Protein AF-A0A135SL45-F1 (afdb_monomer_lite)

Structure (mmCIF, N/CA/C/O backbone):
data_AF-A0A135SL45-F1
#
_entry.id   AF-A0A135SL45-F1
#
loop_
_atom_site.group_PDB
_atom_site.id
_atom_site.type_symbol
_atom_site.label_atom_id
_atom_site.label_alt_id
_atom_site.label_comp_id
_atom_site.label_asym_id
_atom_site.label_entity_id
_atom_site.label_seq_id
_atom_site.pdbx_PDB_ins_code
_atom_site.Cartn_x
_atom_site.Cartn_y
_atom_site.Cartn_z
_atom_site.occupancy
_atom_site.B_iso_or_equiv
_atom_site.auth_seq_id
_atom_site.auth_comp_id
_atom_site.auth_asym_id
_atom_site.auth_atom_id
_atom_site.pdbx_PDB_model_num
ATOM 1 N N . MET A 1 1 ? 29.972 35.634 -25.902 1.00 45.56 1 MET A N 1
ATOM 2 C CA . MET A 1 1 ? 28.704 35.184 -25.287 1.00 45.56 1 MET A CA 1
ATOM 3 C C . MET A 1 1 ? 27.567 35.564 -26.221 1.00 45.56 1 MET A C 1
ATOM 5 O O . MET A 1 1 ? 27.332 36.749 -26.396 1.00 45.56 1 MET A O 1
ATOM 9 N N . LEU A 1 2 ? 26.923 34.591 -26.870 1.00 39.88 2 LEU A N 1
ATOM 10 C CA . LEU A 1 2 ? 25.719 34.826 -27.672 1.00 39.88 2 LEU A CA 1
ATOM 11 C C . LEU A 1 2 ? 24.623 33.860 -27.216 1.00 39.88 2 LEU A C 1
ATOM 13 O O . LEU A 1 2 ? 24.745 32.648 -27.374 1.00 39.88 2 LEU A O 1
ATOM 17 N N . PHE A 1 3 ? 23.568 34.430 -26.637 1.00 39.72 3 PHE A N 1
ATOM 18 C CA . PHE A 1 3 ? 22.302 33.767 -26.348 1.00 39.72 3 PHE A CA 1
ATOM 19 C C . PHE A 1 3 ? 21.585 33.435 -27.665 1.00 39.72 3 PHE A C 1
ATOM 21 O O . PHE A 1 3 ? 21.428 34.306 -28.519 1.00 39.72 3 PHE A O 1
ATOM 28 N N . ARG A 1 4 ? 21.114 32.192 -27.821 1.00 42.16 4 ARG A N 1
ATOM 29 C CA . ARG A 1 4 ? 20.126 31.829 -28.848 1.00 42.16 4 ARG A CA 1
ATOM 30 C C . ARG A 1 4 ? 18.728 31.780 -28.218 1.00 42.16 4 ARG A C 1
ATOM 32 O O . ARG A 1 4 ? 18.590 31.184 -27.150 1.00 42.16 4 ARG A O 1
ATOM 39 N N . PRO A 1 5 ? 17.695 32.366 -28.848 1.00 40.81 5 PRO A N 1
ATOM 40 C CA . PRO A 1 5 ? 16.333 32.316 -28.333 1.00 40.81 5 PRO A CA 1
ATOM 41 C C . PRO A 1 5 ? 15.674 30.950 -28.583 1.00 40.81 5 PRO A C 1
ATOM 43 O O . PRO A 1 5 ? 15.950 30.269 -29.573 1.00 40.81 5 PRO A O 1
ATOM 46 N N . ARG A 1 6 ? 14.782 30.565 -27.664 1.00 44.22 6 ARG A N 1
ATOM 47 C CA . ARG A 1 6 ? 13.912 29.381 -27.736 1.00 44.22 6 ARG A CA 1
ATOM 48 C C . ARG A 1 6 ? 12.848 29.602 -28.819 1.00 44.22 6 ARG A C 1
ATOM 50 O O . ARG A 1 6 ? 12.079 30.553 -28.728 1.00 44.22 6 ARG A O 1
ATOM 57 N N . VAL A 1 7 ? 12.783 28.717 -29.810 1.00 54.88 7 VAL A N 1
ATOM 58 C CA . VAL A 1 7 ? 11.653 28.630 -30.752 1.00 54.88 7 VAL A CA 1
ATOM 59 C C . VAL A 1 7 ? 10.550 27.735 -30.168 1.00 54.88 7 VAL A C 1
ATOM 61 O O . VAL A 1 7 ? 10.875 26.718 -29.549 1.00 54.88 7 VAL A O 1
ATOM 64 N N . PRO A 1 8 ? 9.259 28.076 -30.335 1.00 43.19 8 PRO A N 1
ATOM 65 C CA . PRO A 1 8 ? 8.161 27.218 -29.909 1.00 43.19 8 PRO A CA 1
ATOM 66 C C . PRO A 1 8 ? 8.029 26.002 -30.835 1.00 43.19 8 PRO A C 1
ATOM 68 O O . PRO A 1 8 ? 8.144 26.113 -32.055 1.00 43.19 8 PRO A O 1
ATOM 71 N N . PHE A 1 9 ? 7.783 24.834 -30.240 1.00 40.81 9 PHE A N 1
ATOM 72 C CA . PHE A 1 9 ? 7.510 23.591 -30.959 1.00 40.81 9 PHE A CA 1
ATOM 73 C C . PHE A 1 9 ? 6.174 23.703 -31.705 1.00 40.81 9 PHE A C 1
ATOM 75 O O . PHE A 1 9 ? 5.122 23.853 -31.086 1.00 40.81 9 PHE A O 1
ATOM 82 N N . THR A 1 10 ? 6.210 23.598 -33.031 1.00 46.03 10 THR A N 1
ATOM 83 C CA . THR A 1 10 ? 5.029 23.417 -33.880 1.00 46.03 10 THR A CA 1
ATOM 84 C C . THR A 1 10 ? 5.015 21.983 -34.415 1.00 46.03 10 THR A C 1
ATOM 86 O O . THR A 1 10 ? 6.043 21.426 -34.793 1.00 46.03 10 THR A O 1
ATOM 89 N N . SER A 1 11 ? 3.837 21.355 -34.421 1.00 48.84 11 SER A N 1
ATOM 90 C CA . SER A 1 11 ? 3.621 19.924 -34.711 1.00 48.84 11 SER A CA 1
ATOM 91 C C . SER A 1 11 ? 3.860 19.507 -36.181 1.00 48.84 11 SER A C 1
ATOM 93 O O . SER A 1 11 ? 3.437 18.427 -36.592 1.00 48.84 11 SER A O 1
ATOM 95 N N . SER A 1 12 ? 4.489 20.335 -37.015 1.00 49.22 12 SER A N 1
ATOM 96 C CA . SER A 1 12 ? 4.477 20.150 -38.473 1.00 49.22 12 SER A CA 1
ATOM 97 C C . SER A 1 12 ? 5.662 19.375 -39.067 1.00 49.22 12 SER A C 1
ATOM 99 O O . SER A 1 12 ? 5.667 19.170 -40.276 1.00 49.22 12 SER A O 1
ATOM 101 N N . ASN A 1 13 ? 6.613 18.875 -38.268 1.00 46.88 13 ASN A N 1
ATOM 102 C CA . ASN A 1 13 ? 7.798 18.152 -38.769 1.00 46.88 13 ASN A CA 1
ATOM 103 C C . ASN A 1 13 ? 7.922 16.706 -38.243 1.00 46.88 13 ASN A C 1
ATOM 105 O O . ASN A 1 13 ? 8.952 16.323 -37.693 1.00 46.88 13 ASN A O 1
ATOM 109 N N . LEU A 1 14 ? 6.890 15.878 -38.434 1.00 41.75 14 LEU A N 1
ATOM 110 C CA . LEU A 1 14 ? 6.973 14.423 -38.224 1.00 41.75 14 LEU A CA 1
ATOM 111 C C . LEU A 1 14 ? 6.952 13.670 -39.572 1.00 41.75 14 LEU A C 1
ATOM 113 O O . LEU A 1 14 ? 6.168 14.028 -40.455 1.00 41.75 14 LEU A O 1
ATOM 117 N N . PRO A 1 15 ? 7.793 12.631 -39.757 1.00 41.69 15 PRO A N 1
ATOM 118 C CA . PRO A 1 15 ? 7.878 11.867 -41.000 1.00 41.69 15 PRO A CA 1
ATOM 119 C C . PRO A 1 15 ? 6.594 11.077 -41.303 1.00 41.69 15 PRO A C 1
ATOM 121 O O . PRO A 1 15 ? 5.895 10.594 -40.414 1.00 41.69 15 PRO A O 1
ATOM 124 N N . SER A 1 16 ? 6.320 10.901 -42.598 1.00 48.34 16 SER A N 1
ATOM 125 C CA . SER A 1 16 ? 5.053 10.470 -43.220 1.00 48.34 16 SER A CA 1
ATOM 126 C C . SER A 1 16 ? 4.516 9.074 -42.858 1.00 48.34 16 SER A C 1
ATOM 128 O O . SER A 1 16 ? 3.548 8.631 -43.471 1.00 48.34 16 SER A O 1
ATOM 130 N N . ARG A 1 17 ? 5.108 8.362 -41.891 1.00 47.47 17 ARG A N 1
ATOM 131 C CA . ARG A 1 17 ? 4.682 7.014 -41.462 1.00 47.47 17 ARG A CA 1
ATOM 132 C C . ARG A 1 17 ? 3.910 6.973 -40.136 1.00 47.47 17 ARG A C 1
ATOM 134 O O . ARG A 1 17 ? 3.622 5.892 -39.643 1.00 47.47 17 ARG A O 1
ATOM 141 N N . LEU A 1 18 ? 3.506 8.127 -39.605 1.00 45.81 18 LEU A N 1
ATOM 142 C CA . LEU A 1 18 ? 2.648 8.246 -38.416 1.00 45.81 18 LEU A CA 1
ATOM 143 C C . LEU A 1 18 ? 1.357 9.026 -38.716 1.00 45.81 18 LEU A C 1
ATOM 145 O O . LEU A 1 18 ? 0.973 9.932 -37.983 1.00 45.81 18 LEU A O 1
ATOM 149 N N . ARG A 1 19 ? 0.673 8.698 -39.818 1.00 36.19 19 ARG A N 1
ATOM 150 C CA . ARG A 1 19 ? -0.708 9.147 -40.049 1.00 36.19 19 ARG A CA 1
ATOM 151 C C . ARG A 1 19 ? -1.654 7.992 -39.758 1.00 36.19 19 ARG A C 1
ATOM 153 O O . ARG A 1 19 ? -1.943 7.190 -40.639 1.00 36.19 19 ARG A O 1
ATOM 160 N N . PHE A 1 20 ? -2.132 7.917 -38.523 1.00 48.16 20 PHE A N 1
ATOM 161 C CA . PHE A 1 20 ? -3.340 7.157 -38.222 1.00 48.16 20 PHE A CA 1
ATOM 162 C C . PHE A 1 20 ? -4.549 8.022 -38.600 1.00 48.16 20 PHE A C 1
ATOM 164 O O . PHE A 1 20 ? -4.542 9.220 -38.296 1.00 48.16 20 PHE A O 1
ATOM 171 N N . PRO A 1 21 ? -5.574 7.481 -39.277 1.00 35.72 21 PRO A N 1
ATOM 172 C CA . PRO A 1 21 ? -6.804 8.227 -39.475 1.00 35.72 21 PRO A CA 1
ATOM 173 C C . PRO A 1 21 ? -7.419 8.514 -38.101 1.00 35.72 21 PRO A C 1
ATOM 175 O O . PRO A 1 21 ? -7.691 7.598 -37.326 1.00 35.72 21 PRO A O 1
ATOM 178 N N . LEU A 1 22 ? -7.632 9.798 -37.799 1.00 45.94 22 LEU A N 1
ATOM 179 C CA . LEU A 1 22 ? -8.553 10.232 -36.753 1.00 45.94 22 LEU A CA 1
ATOM 180 C C . LEU A 1 22 ? -9.959 9.834 -37.203 1.00 45.94 22 LEU A C 1
ATOM 182 O O . LEU A 1 22 ? -10.693 10.623 -37.795 1.00 45.94 22 LEU A O 1
ATOM 186 N N . THR A 1 23 ? -10.329 8.582 -36.959 1.00 41.22 23 THR A N 1
ATOM 187 C CA . THR A 1 23 ? -11.729 8.189 -36.997 1.00 41.22 23 THR A CA 1
ATOM 188 C C . THR A 1 23 ? -12.382 8.906 -35.828 1.00 41.22 23 THR A C 1
ATOM 190 O O . THR A 1 23 ? -12.148 8.560 -34.670 1.00 41.22 23 THR A O 1
ATOM 193 N N . SER A 1 24 ? -13.140 9.957 -36.138 1.00 46.28 24 SER A N 1
ATOM 194 C CA . SER A 1 24 ? -14.012 10.641 -35.192 1.00 46.28 24 SER A CA 1
ATOM 195 C C . SER A 1 24 ? -14.931 9.588 -34.576 1.00 46.28 24 SER A C 1
ATOM 197 O O . SER A 1 24 ? -15.872 9.117 -35.213 1.00 46.28 24 SER A O 1
ATOM 199 N N . ARG A 1 25 ? -14.597 9.126 -33.368 1.00 42.22 25 ARG A N 1
ATOM 200 C CA . ARG A 1 25 ? -15.487 8.282 -32.581 1.00 42.22 25 ARG A CA 1
ATOM 201 C C . ARG A 1 25 ? -16.591 9.197 -32.086 1.00 42.22 25 ARG A C 1
ATOM 203 O O . ARG A 1 25 ? -16.426 9.899 -31.093 1.00 42.22 25 ARG A O 1
ATOM 210 N N . THR A 1 26 ? -17.706 9.212 -32.805 1.00 43.03 26 THR A N 1
ATOM 211 C CA . THR A 1 26 ? -18.970 9.699 -32.268 1.00 43.03 26 THR A CA 1
ATOM 212 C C . THR A 1 26 ? -19.239 8.910 -30.990 1.00 43.03 26 THR A C 1
ATOM 214 O O . THR A 1 26 ? -19.409 7.692 -31.028 1.00 43.03 26 THR A O 1
ATOM 217 N N . MET A 1 27 ? -19.200 9.591 -29.847 1.00 45.34 27 MET A N 1
ATOM 218 C CA . MET A 1 27 ? -19.672 9.040 -28.584 1.00 45.34 27 MET A CA 1
ATOM 219 C C . MET A 1 27 ? -21.139 8.659 -28.781 1.00 45.34 27 MET A C 1
ATOM 221 O O . MET A 1 27 ? -21.951 9.514 -29.135 1.00 45.34 27 MET A O 1
ATOM 225 N N . ALA A 1 28 ? -21.484 7.387 -28.582 1.00 37.31 28 ALA A N 1
ATOM 226 C CA . ALA A 1 28 ? -22.878 6.998 -28.448 1.00 37.31 28 ALA A CA 1
ATOM 227 C C . ALA A 1 28 ? -23.408 7.683 -27.184 1.00 37.31 28 ALA A C 1
ATOM 229 O O . ALA A 1 28 ? -23.054 7.315 -26.065 1.00 37.31 28 ALA A O 1
ATOM 230 N N . SER A 1 29 ? -24.191 8.742 -27.374 1.00 47.44 29 SER A N 1
ATOM 231 C CA . SER A 1 29 ? -24.940 9.368 -26.298 1.00 47.44 29 SER A CA 1
ATOM 232 C C . SER A 1 29 ? -26.029 8.386 -25.879 1.00 47.44 29 SER A C 1
ATOM 234 O O . SER A 1 29 ? -27.012 8.190 -26.589 1.00 47.44 29 SER A O 1
ATOM 236 N N . LEU A 1 30 ? -25.820 7.717 -24.748 1.00 37.78 30 LEU A N 1
ATOM 237 C CA . LEU A 1 30 ? -26.889 7.041 -24.025 1.00 37.78 30 LEU A CA 1
ATOM 238 C C . LEU A 1 30 ? -27.659 8.125 -23.269 1.00 37.78 30 LEU A C 1
ATOM 240 O O . LEU A 1 30 ? -27.408 8.365 -22.093 1.00 37.78 30 LEU A O 1
ATOM 244 N N . THR A 1 31 ? -28.557 8.833 -23.951 1.00 43.19 31 THR A N 1
ATOM 245 C CA . THR A 1 31 ? -29.620 9.561 -23.253 1.00 43.19 31 THR A CA 1
ATOM 246 C C . THR A 1 31 ? -30.594 8.520 -22.705 1.00 43.19 31 THR A C 1
ATOM 248 O O . THR A 1 31 ? -31.186 7.792 -23.511 1.00 43.19 31 THR A O 1
ATOM 251 N N . PRO A 1 32 ? -30.803 8.410 -21.384 1.00 39.50 32 PRO A N 1
ATOM 252 C CA . PRO A 1 32 ? -31.947 7.675 -20.885 1.00 39.50 32 PRO A CA 1
ATOM 253 C C . PRO A 1 32 ? -33.185 8.496 -21.246 1.00 39.50 32 PRO A C 1
ATOM 255 O O . PRO A 1 32 ? -33.288 9.670 -20.892 1.00 39.50 32 PRO A O 1
ATOM 258 N N . ASN A 1 33 ? -34.106 7.890 -21.993 1.00 39.75 33 ASN A N 1
ATOM 259 C CA . 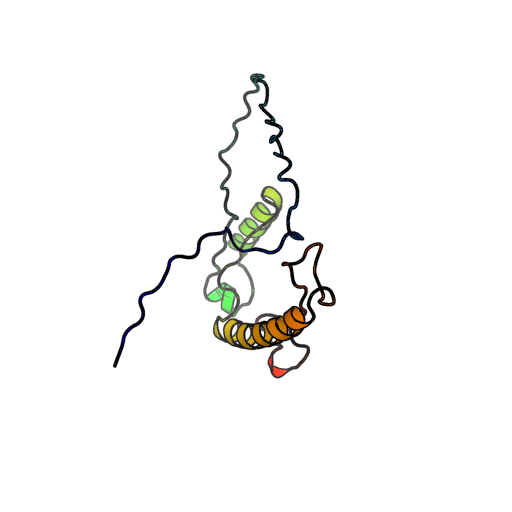ASN A 1 33 ? -35.459 8.409 -22.111 1.00 39.75 33 ASN A CA 1
ATOM 260 C C . ASN A 1 33 ? -36.044 8.523 -20.702 1.00 39.75 33 ASN A C 1
ATOM 262 O O . ASN A 1 33 ? -36.072 7.535 -19.970 1.00 39.75 33 ASN A O 1
ATOM 266 N N . ASN A 1 34 ? -36.523 9.718 -20.359 1.00 50.38 34 ASN A N 1
ATOM 267 C CA . ASN A 1 34 ? -37.306 9.968 -19.160 1.00 50.38 34 ASN A CA 1
ATOM 268 C C . ASN A 1 34 ? -38.501 9.002 -19.125 1.00 50.38 34 ASN A C 1
ATOM 270 O O . ASN A 1 34 ? -39.451 9.118 -19.906 1.00 50.38 34 ASN A O 1
ATOM 274 N N . HIS A 1 35 ? -38.433 8.033 -18.224 1.00 41.91 35 HIS A N 1
ATOM 275 C CA . HIS A 1 35 ? -39.597 7.380 -17.654 1.00 41.91 35 HIS A CA 1
ATOM 276 C C . HIS A 1 35 ? -39.538 7.639 -16.160 1.00 41.91 35 HIS A C 1
ATOM 278 O O . HIS A 1 35 ? -38.572 7.257 -15.502 1.00 41.91 35 HIS A O 1
ATOM 284 N N . ASP A 1 36 ? -40.562 8.335 -15.678 1.00 47.41 36 ASP A N 1
ATOM 285 C CA . ASP A 1 36 ? -40.806 8.616 -14.273 1.00 47.41 36 ASP A CA 1
ATOM 286 C C . ASP A 1 36 ? -40.847 7.294 -13.496 1.00 47.41 36 ASP A C 1
ATOM 288 O O . ASP A 1 36 ? -41.834 6.552 -13.505 1.00 47.41 36 ASP A O 1
ATOM 292 N N . HIS A 1 37 ? -39.739 6.972 -12.844 1.00 44.28 37 HIS A N 1
ATOM 293 C CA . HIS A 1 37 ? -39.719 6.124 -11.668 1.00 44.28 37 HIS A CA 1
ATOM 294 C C . HIS A 1 37 ? -39.110 6.962 -10.557 1.00 44.28 37 HIS A C 1
ATOM 296 O O . HIS A 1 37 ? -37.940 7.336 -10.633 1.00 44.28 37 HIS A O 1
ATOM 302 N N . ASP A 1 38 ? -39.941 7.260 -9.559 1.00 46.56 38 ASP A N 1
ATOM 303 C CA . ASP A 1 38 ? -39.554 7.702 -8.220 1.00 46.56 38 ASP A CA 1
ATOM 304 C C . ASP A 1 38 ? -38.594 6.664 -7.622 1.00 46.56 38 ASP A C 1
ATOM 306 O O . ASP A 1 38 ? -38.961 5.772 -6.856 1.00 46.56 38 ASP A O 1
ATOM 310 N N . HIS A 1 39 ? -37.337 6.744 -8.026 1.00 46.00 39 HIS A N 1
ATOM 311 C CA . HIS A 1 39 ? -36.237 6.202 -7.271 1.00 46.00 39 HIS A CA 1
ATOM 312 C C . HIS A 1 39 ? -35.479 7.404 -6.758 1.00 46.00 39 HIS A C 1
ATOM 314 O O . HIS A 1 39 ? -34.841 8.118 -7.532 1.00 46.00 39 HIS A O 1
ATOM 320 N N . ASP A 1 40 ? -35.574 7.611 -5.446 1.00 46.34 40 ASP A N 1
ATOM 321 C CA . ASP A 1 40 ? -34.594 8.344 -4.666 1.00 46.34 40 ASP A C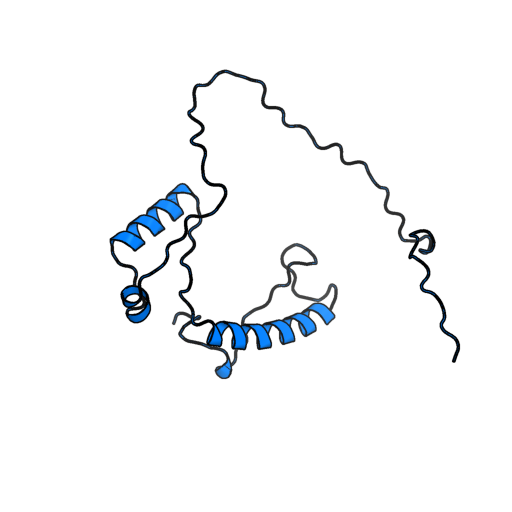A 1
ATOM 322 C C . ASP A 1 40 ? -33.209 7.825 -5.072 1.00 46.34 40 ASP A C 1
ATOM 324 O O . ASP A 1 40 ? -32.694 6.842 -4.535 1.00 46.34 40 ASP A O 1
ATOM 328 N N . HIS A 1 41 ? -32.612 8.453 -6.085 1.00 56.38 41 HIS A N 1
ATOM 329 C CA . HIS A 1 41 ? -31.195 8.358 -6.361 1.00 56.38 41 HIS A CA 1
ATOM 330 C C . HIS A 1 41 ? -30.529 9.078 -5.194 1.00 56.38 41 HIS A C 1
ATOM 332 O O . HIS A 1 41 ? -30.150 10.245 -5.287 1.00 56.38 41 HIS A O 1
ATOM 338 N N . GLU A 1 42 ? -30.459 8.372 -4.061 1.00 63.44 42 GLU A N 1
ATOM 339 C CA . GLU A 1 42 ? -29.536 8.631 -2.970 1.00 63.44 42 GLU A CA 1
ATOM 340 C C . GLU A 1 42 ? -28.234 9.080 -3.621 1.00 63.44 42 GLU A C 1
ATOM 342 O O . GLU A 1 42 ? -27.638 8.345 -4.413 1.00 63.44 42 GLU A O 1
ATOM 347 N N . ASN A 1 43 ? -27.867 10.336 -3.384 1.00 74.19 43 ASN A N 1
ATOM 348 C CA . ASN A 1 43 ? -26.714 10.968 -3.998 1.00 74.19 43 ASN A CA 1
ATOM 349 C C . ASN A 1 43 ? -25.466 10.318 -3.386 1.00 74.19 43 ASN A C 1
ATOM 351 O O . ASN A 1 43 ? -24.925 10.792 -2.386 1.00 74.19 43 ASN A O 1
ATOM 355 N N . LEU A 1 44 ? -25.101 9.144 -3.909 1.00 72.12 44 LEU A N 1
ATOM 356 C CA . LEU A 1 44 ? -24.031 8.324 -3.367 1.00 72.12 44 LEU A CA 1
ATOM 357 C C . LEU A 1 44 ? -22.708 9.085 -3.499 1.00 72.12 44 LEU A C 1
ATOM 359 O O . LEU A 1 44 ? -22.441 9.665 -4.556 1.00 72.12 44 LEU A O 1
ATOM 363 N N . PRO A 1 45 ? -21.855 9.073 -2.461 1.00 80.44 45 PRO A N 1
ATOM 364 C CA . PRO A 1 45 ? -20.520 9.635 -2.569 1.00 80.44 45 PRO A CA 1
ATOM 365 C C . PRO A 1 45 ? -19.764 8.982 -3.730 1.00 80.44 45 PRO A C 1
ATOM 367 O O . PRO A 1 45 ? -19.758 7.762 -3.873 1.00 80.44 45 PRO A O 1
ATOM 370 N N . THR A 1 46 ? -19.085 9.789 -4.541 1.00 87.00 46 THR A N 1
ATOM 371 C CA . THR A 1 46 ? -18.214 9.293 -5.621 1.00 87.00 46 THR A CA 1
ATOM 372 C C . THR A 1 46 ? -16.852 8.822 -5.113 1.00 87.00 46 THR A C 1
ATOM 374 O O . THR A 1 46 ? -16.063 8.263 -5.873 1.00 87.00 46 THR A O 1
ATOM 377 N N . THR A 1 47 ? -16.559 9.054 -3.834 1.00 92.12 47 THR A N 1
ATOM 378 C CA . THR A 1 47 ? -15.329 8.631 -3.170 1.00 92.12 47 THR A CA 1
ATOM 379 C C . THR A 1 47 ? -15.601 7.448 -2.246 1.00 92.12 47 THR A C 1
ATOM 381 O O . THR A 1 47 ? -16.631 7.454 -1.566 1.00 92.12 47 THR A O 1
ATOM 384 N N . PRO A 1 48 ? -14.676 6.477 -2.144 1.00 94.44 48 PRO A N 1
ATOM 385 C CA . PRO A 1 48 ? -14.825 5.365 -1.214 1.00 94.44 48 PRO A CA 1
ATOM 386 C C . PRO A 1 48 ? -14.944 5.856 0.227 1.00 94.44 48 PRO A C 1
ATOM 388 O O . PRO A 1 48 ? -14.384 6.893 0.592 1.00 94.44 48 PRO A O 1
ATOM 391 N N . ALA A 1 49 ? -15.628 5.084 1.067 1.00 96.19 49 ALA A N 1
ATOM 392 C CA . ALA A 1 49 ? -15.585 5.331 2.497 1.00 96.19 49 ALA A CA 1
ATOM 393 C C . ALA A 1 49 ? -14.172 5.085 3.039 1.00 96.19 49 ALA A C 1
ATOM 395 O O . ALA A 1 49 ? -13.525 4.094 2.689 1.00 96.19 49 ALA A O 1
ATOM 396 N N . THR A 1 50 ? -13.731 5.968 3.932 1.00 98.06 50 THR A N 1
ATOM 397 C CA . THR A 1 50 ? -12.412 5.896 4.561 1.00 98.06 50 THR A CA 1
ATOM 398 C C . THR A 1 50 ? -12.556 5.700 6.063 1.00 98.06 50 THR A C 1
ATOM 400 O O . THR A 1 50 ? -13.240 6.465 6.744 1.00 98.06 50 THR A O 1
ATOM 403 N N . ILE A 1 51 ? -11.890 4.675 6.585 1.00 98.31 51 ILE A N 1
ATOM 404 C CA . ILE A 1 51 ? -11.713 4.421 8.010 1.00 98.31 51 ILE A CA 1
ATOM 405 C C . ILE A 1 51 ? -10.331 4.930 8.406 1.00 98.31 51 ILE A C 1
ATOM 407 O O . ILE A 1 51 ? -9.335 4.554 7.791 1.00 98.31 51 ILE A O 1
ATOM 411 N N . HIS A 1 52 ? -10.279 5.752 9.452 1.00 98.12 52 HIS A N 1
ATOM 412 C CA . HIS A 1 52 ? -9.040 6.195 10.087 1.00 98.12 52 HIS A CA 1
ATOM 413 C C . HIS A 1 52 ? -8.904 5.471 11.429 1.00 98.12 52 HIS A C 1
ATOM 415 O O . HIS A 1 52 ? -9.615 5.828 12.377 1.00 98.12 52 HIS A O 1
ATOM 421 N N . PRO A 1 53 ? -8.064 4.424 11.520 1.00 98.19 53 PRO A N 1
ATOM 422 C CA . PRO A 1 53 ? -7.869 3.705 12.767 1.00 98.19 53 PRO A CA 1
ATOM 423 C C . PRO A 1 53 ? -7.293 4.617 13.850 1.00 98.19 53 PRO A C 1
ATOM 425 O O . PRO A 1 53 ? -6.492 5.515 13.589 1.00 98.19 53 PRO A O 1
ATOM 428 N N . SER A 1 54 ? -7.683 4.374 15.094 1.00 98.06 54 SER A N 1
ATOM 429 C CA . SER A 1 54 ? -7.070 5.026 16.243 1.00 98.06 54 SER A CA 1
ATOM 430 C C . SER A 1 54 ? -5.651 4.500 16.479 1.00 98.06 54 SER A C 1
ATOM 432 O O . SER A 1 54 ? -5.286 3.403 16.052 1.00 98.06 54 SER A O 1
ATOM 434 N N . GLN A 1 55 ? -4.870 5.228 17.278 1.00 97.06 55 GLN A N 1
ATOM 435 C CA . GLN A 1 55 ? -3.545 4.765 17.695 1.00 97.06 55 GLN A CA 1
ATOM 436 C C . GLN A 1 55 ? -3.588 3.383 18.370 1.00 97.06 55 GLN A C 1
ATOM 438 O O . GLN A 1 55 ? -2.672 2.583 18.188 1.00 97.06 55 GLN A O 1
ATOM 443 N N . SER A 1 56 ? -4.637 3.079 19.143 1.00 97.81 56 SER A N 1
ATOM 444 C CA . SER A 1 56 ? -4.766 1.766 19.778 1.00 97.81 56 SER A CA 1
ATOM 445 C C . SER A 1 56 ? -5.102 0.669 18.770 1.00 97.81 56 SER A C 1
ATOM 447 O O . SER A 1 56 ? -4.587 -0.435 18.905 1.00 97.81 56 SER A O 1
ATOM 449 N N . GLU A 1 57 ? -5.911 0.945 17.747 1.00 98.00 57 GLU A N 1
ATOM 450 C CA . GLU A 1 57 ? -6.186 -0.019 16.672 1.00 98.00 57 GLU A CA 1
ATOM 451 C C . GLU A 1 57 ? -4.926 -0.315 15.847 1.00 98.00 57 GLU A C 1
ATOM 453 O O . GLU A 1 57 ? -4.662 -1.481 15.551 1.00 98.00 57 GLU A O 1
ATOM 458 N N . LEU A 1 58 ? -4.112 0.711 15.558 1.00 95.62 58 LEU A N 1
ATOM 459 C CA . LEU A 1 58 ? -2.822 0.563 14.873 1.00 95.62 58 LEU A CA 1
ATOM 460 C C . LEU A 1 58 ? -1.834 -0.277 15.694 1.00 95.62 58 LEU A C 1
ATOM 462 O O . LEU A 1 58 ? -1.284 -1.250 15.186 1.00 95.62 58 LEU A O 1
ATOM 466 N N . LEU A 1 59 ? -1.651 0.047 16.980 1.00 94.25 59 LEU A N 1
ATOM 467 C CA . LEU A 1 59 ? -0.737 -0.689 17.868 1.00 94.25 59 LEU A CA 1
ATOM 468 C C . LEU A 1 59 ? -1.133 -2.160 18.044 1.00 94.25 59 LEU A C 1
ATOM 470 O O . LEU A 1 59 ? -0.266 -3.012 18.213 1.00 94.25 59 LEU A O 1
ATOM 474 N N . ASN A 1 60 ? -2.434 -2.455 18.008 1.00 94.94 60 ASN A N 1
ATOM 475 C CA . ASN A 1 60 ? -2.952 -3.815 18.138 1.00 94.94 60 ASN A CA 1
ATOM 476 C C . ASN A 1 60 ? -3.142 -4.527 16.787 1.00 94.94 60 ASN A C 1
ATOM 478 O O . ASN A 1 60 ? -3.624 -5.660 16.783 1.00 94.94 60 ASN A O 1
ATOM 482 N N . ALA A 1 61 ? -2.817 -3.872 15.663 1.00 92.69 61 ALA A N 1
ATOM 483 C CA . ALA A 1 61 ? -3.065 -4.357 14.302 1.00 92.69 61 ALA A CA 1
ATOM 484 C C . ALA A 1 61 ? -4.499 -4.894 14.104 1.00 92.69 61 ALA A C 1
ATOM 486 O O . ALA A 1 61 ? -4.722 -5.923 13.461 1.00 92.69 61 ALA A O 1
ATOM 487 N N . ARG A 1 62 ? -5.489 -4.230 14.718 1.00 95.88 62 ARG A N 1
ATOM 488 C CA . ARG A 1 62 ? -6.870 -4.718 14.772 1.00 95.88 62 ARG A CA 1
ATOM 489 C C . ARG A 1 62 ? -7.866 -3.574 14.892 1.00 95.88 62 ARG A C 1
ATOM 491 O O . ARG A 1 62 ? -7.834 -2.815 15.858 1.00 95.88 62 ARG A O 1
ATOM 498 N N . LEU A 1 63 ? -8.813 -3.521 13.957 1.00 98.06 63 LEU A N 1
ATOM 499 C CA . LEU A 1 63 ? -9.958 -2.619 14.049 1.00 98.06 63 LEU A CA 1
ATOM 500 C C . LEU A 1 63 ? -10.865 -3.004 15.228 1.00 98.06 63 LEU A C 1
ATOM 502 O O . LEU A 1 63 ? -11.133 -4.179 15.495 1.00 98.06 63 LEU A O 1
ATOM 506 N N . SER A 1 64 ? -11.375 -1.988 15.910 1.00 98.38 64 SER A N 1
ATOM 507 C CA . SER A 1 64 ? -12.470 -2.078 16.866 1.00 98.38 64 SER A CA 1
ATOM 508 C C . SER A 1 64 ? -13.737 -2.586 16.183 1.00 98.38 64 SER A C 1
ATOM 510 O O . SER A 1 64 ? -13.919 -2.425 14.976 1.00 98.38 64 SER A O 1
ATOM 512 N N . SER A 1 65 ? -14.666 -3.144 16.962 1.00 98.50 65 SER A N 1
ATOM 513 C CA . SER A 1 65 ? -15.936 -3.655 16.427 1.00 98.50 65 SER A CA 1
ATOM 514 C C . SER A 1 65 ? -16.713 -2.601 15.635 1.00 98.50 65 SER A C 1
ATOM 516 O O . SER A 1 65 ? -17.349 -2.931 14.641 1.00 98.50 65 SER A O 1
ATOM 518 N N . ARG A 1 66 ? -16.625 -1.328 16.047 1.00 98.12 66 ARG A N 1
ATOM 519 C CA . ARG A 1 66 ? -17.258 -0.210 15.343 1.00 98.12 66 ARG A CA 1
ATOM 520 C C . ARG A 1 66 ? -16.620 0.024 13.975 1.00 98.12 66 ARG A C 1
ATOM 522 O O . ARG A 1 66 ? -17.327 0.042 12.979 1.00 98.12 66 ARG A O 1
ATOM 529 N N . ASN A 1 67 ? -15.299 0.180 13.912 1.00 98.50 67 ASN A N 1
ATOM 530 C CA . ASN A 1 67 ? -14.616 0.423 12.639 1.00 98.50 67 ASN A CA 1
ATOM 531 C C . ASN A 1 67 ? -14.684 -0.790 11.702 1.00 98.50 67 ASN A C 1
ATOM 533 O O . ASN A 1 67 ? -14.782 -0.617 10.490 1.00 98.50 67 ASN A O 1
ATOM 537 N N . LEU A 1 68 ? -14.705 -2.004 12.255 1.00 98.50 68 LEU A N 1
ATOM 538 C CA . LEU A 1 68 ? -14.914 -3.226 11.486 1.00 98.50 68 LEU A CA 1
ATOM 539 C C . LEU A 1 68 ? -16.315 -3.281 10.858 1.00 98.50 68 LEU A C 1
ATOM 541 O O . LEU A 1 68 ? -16.425 -3.597 9.677 1.00 98.50 68 LEU A O 1
ATOM 545 N N . GLU A 1 69 ? -17.373 -2.955 11.609 1.00 98.44 69 GLU A N 1
ATOM 546 C CA . GLU A 1 69 ? -18.739 -2.888 11.065 1.00 98.44 69 GLU A CA 1
ATOM 547 C C . GLU A 1 69 ? -18.826 -1.879 9.920 1.00 98.44 69 GLU A C 1
ATOM 549 O O . GLU A 1 69 ? -19.295 -2.230 8.837 1.00 98.44 69 GLU A O 1
ATOM 554 N N . LEU A 1 70 ? -18.300 -0.666 10.123 1.00 98.00 70 LEU A N 1
ATOM 555 C CA . LEU A 1 70 ? -18.282 0.365 9.088 1.00 98.00 70 LEU A CA 1
ATOM 556 C C . LEU A 1 70 ? -17.544 -0.119 7.833 1.00 98.00 70 LEU A C 1
ATOM 558 O O . LEU A 1 70 ? -18.047 0.064 6.724 1.00 98.00 70 LEU A O 1
ATOM 562 N N . ALA A 1 71 ? -16.386 -0.765 8.004 1.00 98.12 71 ALA A N 1
ATOM 563 C CA . ALA A 1 71 ? -15.602 -1.286 6.892 1.00 98.12 71 ALA A CA 1
ATOM 564 C C . ALA A 1 71 ? -16.365 -2.355 6.098 1.00 98.12 71 ALA A C 1
ATOM 566 O O . ALA A 1 71 ? -16.448 -2.267 4.875 1.00 98.12 71 ALA A O 1
ATOM 567 N N . VAL A 1 72 ? -16.977 -3.327 6.784 1.00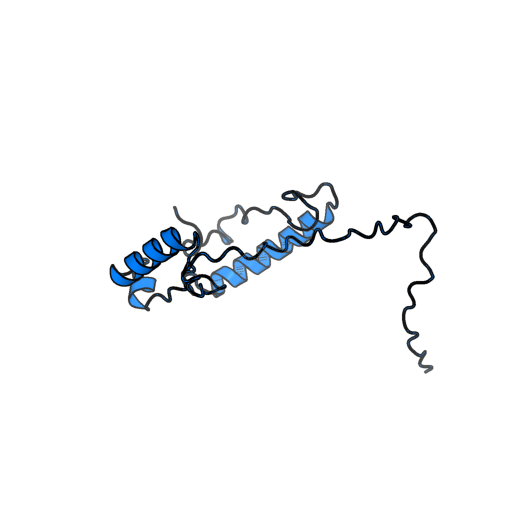 98.38 72 VAL A N 1
ATOM 568 C CA . VAL A 1 72 ? -17.755 -4.400 6.143 1.00 98.38 72 VAL A CA 1
ATOM 569 C C . VAL A 1 72 ? -18.998 -3.846 5.449 1.00 98.38 72 VAL A C 1
ATOM 571 O O . VAL A 1 72 ? -19.294 -4.238 4.320 1.00 98.38 72 VAL A O 1
ATOM 574 N N . ARG A 1 73 ? -19.709 -2.903 6.078 1.00 97.38 73 ARG A N 1
ATOM 575 C CA . ARG A 1 73 ? -20.906 -2.278 5.500 1.00 97.38 73 ARG A CA 1
ATOM 576 C C . ARG A 1 73 ? -20.587 -1.532 4.206 1.00 97.38 73 ARG A C 1
ATOM 578 O O . ARG A 1 73 ? -21.324 -1.680 3.233 1.00 97.38 73 ARG A O 1
ATOM 585 N N . HIS A 1 74 ? -19.502 -0.758 4.178 1.00 96.50 74 HIS A N 1
ATOM 586 C CA . HIS A 1 74 ? -19.083 -0.040 2.971 1.00 96.50 74 HIS A CA 1
ATOM 587 C C . HIS A 1 74 ? -18.502 -0.964 1.906 1.00 96.50 74 HIS A C 1
ATOM 589 O O . HIS A 1 74 ? -18.830 -0.807 0.736 1.00 96.50 74 HIS A O 1
ATOM 595 N N . LEU A 1 75 ? -17.749 -1.994 2.295 1.00 96.75 75 LEU A N 1
ATOM 596 C CA . LEU A 1 75 ? -17.308 -3.013 1.347 1.00 96.75 75 LEU A CA 1
ATOM 597 C C . LEU A 1 75 ? -18.502 -3.721 0.684 1.00 96.75 75 LEU A C 1
ATOM 599 O O . LEU A 1 75 ? -18.483 -3.940 -0.521 1.00 96.75 75 LEU A O 1
ATOM 603 N N . HIS A 1 76 ? -19.556 -4.036 1.442 1.00 96.62 76 HIS A N 1
ATOM 604 C CA . HIS A 1 76 ? -20.765 -4.665 0.905 1.00 96.62 76 HIS A CA 1
ATOM 605 C C . HIS A 1 76 ? -21.589 -3.722 0.013 1.00 96.62 76 HIS A C 1
ATOM 607 O O . HIS A 1 76 ? -22.108 -4.154 -1.013 1.00 96.62 76 HIS A O 1
ATOM 613 N N . ARG A 1 77 ? -21.744 -2.449 0.404 1.00 93.81 77 ARG A N 1
ATOM 614 C CA . ARG A 1 77 ? -22.539 -1.459 -0.347 1.00 93.81 77 ARG A CA 1
ATOM 615 C C . ARG A 1 77 ? -21.825 -0.982 -1.613 1.00 93.81 77 ARG A C 1
ATOM 617 O O . ARG A 1 77 ? -22.443 -0.924 -2.669 1.00 93.81 77 ARG A O 1
ATOM 624 N N . ASP A 1 78 ? -20.547 -0.639 -1.478 1.00 92.62 78 ASP A N 1
ATOM 625 C CA . ASP A 1 78 ? -19.794 0.144 -2.461 1.00 92.62 78 ASP A CA 1
ATOM 626 C C . ASP A 1 78 ? -18.720 -0.703 -3.177 1.00 92.62 78 ASP A C 1
ATOM 628 O O . ASP A 1 78 ? -18.140 -0.268 -4.169 1.00 92.62 78 ASP A O 1
ATOM 632 N N . GLY A 1 79 ? -18.432 -1.918 -2.690 1.00 94.94 79 GLY A N 1
ATOM 633 C CA . GLY A 1 79 ? -17.405 -2.813 -3.243 1.00 94.94 79 GLY A CA 1
ATOM 634 C C . GLY A 1 79 ? -15.965 -2.424 -2.893 1.00 94.94 79 GLY A C 1
ATOM 635 O O . GLY A 1 79 ? -15.031 -3.127 -3.278 1.00 94.94 79 GLY A O 1
ATOM 636 N N . LEU A 1 80 ? -15.767 -1.321 -2.162 1.00 95.94 80 LEU A N 1
ATOM 637 C CA . LEU A 1 80 ? -14.458 -0.778 -1.810 1.00 95.94 80 LEU A CA 1
ATOM 638 C C . LEU A 1 80 ? -14.525 0.003 -0.491 1.00 95.94 80 LEU A C 1
ATOM 640 O O . LEU A 1 80 ? -15.471 0.743 -0.233 1.00 95.94 80 LEU A O 1
ATOM 644 N N . VAL A 1 81 ? -13.476 -0.117 0.320 1.00 97.31 81 VAL A N 1
ATOM 645 C CA . VAL A 1 81 ? -13.248 0.703 1.515 1.00 97.31 81 VAL A CA 1
ATOM 646 C C . VAL A 1 81 ? -11.758 1.010 1.638 1.00 97.31 81 VAL A C 1
ATOM 648 O O . VAL A 1 81 ? -10.922 0.163 1.323 1.00 97.31 81 VAL A O 1
ATOM 651 N N . VAL A 1 82 ? -11.419 2.213 2.097 1.00 98.00 82 VAL A N 1
ATOM 652 C CA . VAL A 1 82 ? -10.043 2.609 2.415 1.00 98.00 82 VAL A CA 1
ATOM 653 C C . VAL A 1 82 ? -9.834 2.499 3.922 1.00 98.00 82 VAL A C 1
ATOM 655 O O . VAL A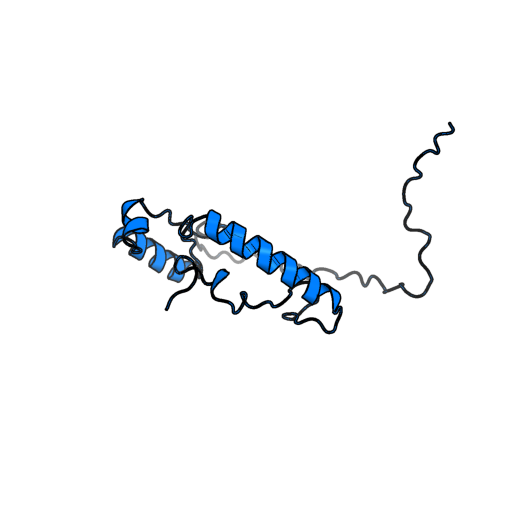 1 82 ? -10.601 3.065 4.697 1.00 98.00 82 VAL A O 1
ATOM 658 N N . VAL A 1 83 ? -8.780 1.806 4.347 1.00 97.69 83 VAL A N 1
ATOM 659 C CA . VAL A 1 83 ? -8.276 1.884 5.725 1.00 97.69 83 VAL A CA 1
ATOM 660 C C . VAL A 1 83 ? -6.982 2.681 5.672 1.00 97.69 83 VAL A C 1
ATOM 662 O O . VAL A 1 83 ? -5.962 2.192 5.189 1.00 97.69 83 VAL A O 1
ATOM 665 N N . ALA A 1 84 ? -7.064 3.947 6.064 1.00 97.50 84 ALA A N 1
ATOM 666 C CA . ALA A 1 84 ? -5.987 4.906 5.868 1.00 97.50 84 ALA A CA 1
ATOM 667 C C . ALA A 1 84 ? -4.870 4.729 6.904 1.00 97.50 84 ALA A C 1
ATOM 669 O O . ALA A 1 84 ? -5.119 4.296 8.029 1.00 97.50 84 ALA A O 1
ATOM 670 N N . ASP A 1 85 ? -3.652 5.102 6.505 1.00 96.31 85 ASP A N 1
ATOM 671 C CA . ASP A 1 85 ? -2.496 5.285 7.392 1.00 96.31 85 ASP A CA 1
ATOM 672 C C . ASP A 1 85 ? -2.123 4.048 8.237 1.00 96.31 85 ASP A C 1
ATOM 674 O O . ASP A 1 85 ? -1.633 4.162 9.360 1.00 96.31 85 ASP A O 1
ATOM 678 N N . VAL A 1 86 ? -2.352 2.841 7.701 1.00 95.50 86 VAL A N 1
ATOM 679 C CA . VAL A 1 86 ? -2.063 1.574 8.404 1.00 95.50 86 VAL A CA 1
ATOM 680 C C . VAL A 1 86 ? -0.598 1.145 8.334 1.00 95.50 86 VAL A C 1
ATOM 682 O O . VAL A 1 86 ? -0.142 0.400 9.199 1.00 95.50 86 VAL A O 1
ATOM 685 N N . VAL A 1 87 ? 0.142 1.604 7.322 1.00 95.31 87 VAL A N 1
ATOM 686 C CA . VAL A 1 87 ? 1.561 1.276 7.130 1.00 95.31 87 VAL A CA 1
ATOM 687 C C . VAL A 1 87 ? 2.422 2.491 7.489 1.00 95.31 87 VAL A C 1
ATOM 689 O O . VAL A 1 87 ? 2.138 3.588 7.005 1.00 95.31 87 VAL A O 1
ATOM 692 N N . PRO A 1 88 ? 3.506 2.329 8.271 1.00 94.81 88 PRO A N 1
ATOM 693 C CA . PRO A 1 88 ? 4.484 3.389 8.484 1.00 94.81 88 PRO A CA 1
ATOM 694 C C . PRO A 1 88 ? 5.071 3.892 7.160 1.00 94.81 88 PRO A C 1
ATOM 696 O O . PRO A 1 88 ? 5.575 3.112 6.352 1.00 94.81 88 PRO A O 1
ATOM 699 N N . HIS A 1 89 ? 5.066 5.209 6.951 1.00 96.25 89 HIS A N 1
ATOM 700 C CA . HIS A 1 89 ? 5.544 5.798 5.695 1.00 96.25 89 HIS A CA 1
ATOM 701 C C . HIS A 1 89 ? 7.022 5.504 5.416 1.00 96.25 89 HIS A C 1
ATOM 703 O O . HIS A 1 89 ? 7.404 5.390 4.262 1.00 96.25 89 HIS A O 1
ATOM 709 N N . THR A 1 90 ? 7.843 5.300 6.449 1.00 96.88 90 THR A N 1
ATOM 710 C CA . THR A 1 90 ? 9.260 4.942 6.285 1.00 96.88 90 THR A CA 1
ATOM 711 C C . THR A 1 90 ? 9.456 3.628 5.532 1.00 96.88 90 THR A C 1
ATOM 713 O O . THR A 1 90 ? 10.367 3.518 4.713 1.00 96.88 90 THR A O 1
ATOM 716 N N . ASP A 1 91 ? 8.590 2.645 5.782 1.00 96.50 91 ASP A N 1
ATOM 717 C CA . ASP A 1 91 ? 8.655 1.338 5.126 1.00 96.50 91 ASP A CA 1
ATOM 718 C C . ASP A 1 91 ? 8.145 1.453 3.682 1.00 96.50 91 ASP A C 1
ATOM 720 O O . ASP A 1 91 ? 8.719 0.865 2.763 1.00 96.50 91 ASP A O 1
ATOM 724 N N . LEU A 1 92 ? 7.113 2.283 3.465 1.00 97.25 92 LEU A N 1
ATOM 725 C CA . LEU A 1 92 ? 6.614 2.620 2.130 1.00 97.25 92 LEU A CA 1
ATOM 726 C C . LEU A 1 92 ? 7.666 3.354 1.292 1.00 97.25 92 LEU A C 1
ATOM 728 O O . LEU A 1 92 ? 7.842 3.013 0.128 1.00 97.25 92 LEU A O 1
ATOM 732 N N . ASP A 1 93 ? 8.384 4.320 1.865 1.00 98.12 93 ASP A N 1
ATOM 733 C CA . ASP A 1 93 ? 9.409 5.102 1.167 1.00 98.12 93 ASP A CA 1
ATOM 734 C C . ASP A 1 93 ? 10.573 4.216 0.713 1.00 98.12 93 ASP A C 1
ATOM 736 O O . ASP A 1 93 ? 11.021 4.307 -0.435 1.00 98.12 93 ASP A O 1
ATOM 740 N N . ALA A 1 94 ? 11.034 3.322 1.591 1.00 97.19 94 ALA A N 1
ATOM 741 C CA . ALA A 1 94 ? 12.101 2.379 1.276 1.00 97.19 94 ALA A CA 1
ATOM 742 C C . ALA A 1 94 ? 11.677 1.381 0.184 1.00 97.19 94 ALA A C 1
ATOM 744 O O . ALA A 1 94 ? 12.420 1.163 -0.780 1.00 97.19 94 ALA A O 1
ATOM 745 N N . LEU A 1 95 ? 10.464 0.824 0.291 1.00 97.81 95 LEU A N 1
ATOM 746 C CA . LEU A 1 95 ? 9.919 -0.079 -0.722 1.00 97.81 95 LEU A CA 1
ATOM 747 C C . LEU A 1 95 ? 9.706 0.641 -2.062 1.00 97.81 95 LEU A C 1
ATOM 749 O O . LEU A 1 95 ? 10.087 0.117 -3.108 1.00 97.81 95 LEU A O 1
ATOM 753 N N . ASN A 1 96 ? 9.161 1.858 -2.034 1.00 98.06 96 ASN A N 1
ATOM 754 C CA . ASN A 1 96 ? 8.938 2.686 -3.215 1.00 98.06 96 ASN A CA 1
ATOM 755 C C . ASN A 1 96 ? 10.253 2.998 -3.937 1.00 98.06 96 ASN A C 1
ATOM 757 O O . ASN A 1 96 ? 10.338 2.816 -5.149 1.00 98.06 96 ASN A O 1
ATOM 761 N N . ALA A 1 97 ? 11.303 3.398 -3.211 1.00 98.25 97 ALA A N 1
ATOM 762 C CA . ALA A 1 97 ? 12.610 3.676 -3.807 1.00 98.25 97 ALA A CA 1
ATOM 763 C C . ALA A 1 97 ? 13.145 2.473 -4.602 1.00 98.25 97 ALA A C 1
ATOM 765 O O . ALA A 1 97 ? 13.578 2.621 -5.749 1.00 98.25 97 ALA A O 1
ATOM 766 N N . LYS A 1 98 ? 13.054 1.269 -4.025 1.00 98.06 98 LYS A N 1
ATOM 767 C CA . LYS A 1 98 ? 13.482 0.040 -4.697 1.00 98.06 98 LYS A CA 1
ATOM 768 C C . LYS A 1 98 ? 12.571 -0.337 -5.866 1.00 98.06 98 LYS A C 1
ATOM 770 O O . LYS A 1 98 ? 13.066 -0.631 -6.954 1.00 98.06 98 LYS A O 1
ATOM 775 N N . MET A 1 99 ? 11.253 -0.320 -5.665 1.00 98.00 99 MET A N 1
ATOM 776 C CA . MET A 1 99 ? 10.300 -0.718 -6.702 1.00 98.00 99 MET A CA 1
ATOM 777 C C . MET A 1 99 ? 10.334 0.231 -7.902 1.00 98.00 99 MET A C 1
ATOM 779 O O . MET A 1 99 ? 10.248 -0.243 -9.029 1.00 98.00 99 MET A O 1
ATOM 783 N N . VAL A 1 100 ? 10.566 1.532 -7.704 1.00 98.12 100 VAL A N 1
ATOM 784 C CA . VAL A 1 100 ? 10.765 2.490 -8.804 1.00 98.12 100 VAL A CA 1
ATOM 785 C C . VAL A 1 100 ? 12.017 2.157 -9.616 1.00 98.12 100 VAL A C 1
ATOM 787 O O . VAL A 1 100 ? 11.969 2.177 -10.847 1.00 98.12 100 VAL A O 1
ATOM 790 N N . GLN A 1 101 ? 13.131 1.815 -8.962 1.00 98.06 101 GLN A N 1
ATOM 791 C CA . GLN A 1 101 ? 14.349 1.403 -9.666 1.00 98.06 101 GLN A CA 1
ATOM 792 C C . GLN A 1 101 ? 14.095 0.174 -10.554 1.00 98.06 101 GLN A C 1
ATOM 794 O O . GLN A 1 101 ? 14.513 0.148 -11.714 1.00 98.06 101 GLN A O 1
ATOM 799 N N . ASP A 1 102 ? 13.379 -0.820 -10.029 1.00 97.44 102 ASP A N 1
ATOM 800 C CA . ASP A 1 102 ? 13.037 -2.037 -10.770 1.00 97.44 102 ASP A CA 1
ATOM 801 C C . ASP A 1 102 ? 12.023 -1.764 -11.892 1.00 97.44 102 ASP A C 1
ATOM 803 O O . ASP A 1 102 ? 12.173 -2.289 -12.997 1.00 97.44 102 ASP A O 1
ATOM 807 N N . ALA A 1 103 ? 11.051 -0.875 -11.664 1.00 96.75 103 ALA A N 1
ATOM 808 C CA . ALA A 1 103 ? 10.085 -0.450 -12.673 1.00 96.75 103 ALA A CA 1
ATOM 809 C C . ALA A 1 103 ? 10.770 0.200 -13.883 1.00 96.75 103 ALA A C 1
ATOM 811 O O . ALA A 1 103 ? 10.399 -0.078 -15.022 1.00 96.75 103 ALA A O 1
ATOM 812 N N . LEU A 1 104 ? 11.798 1.028 -13.657 1.00 96.94 104 LEU A N 1
ATOM 813 C CA . LEU A 1 104 ? 12.576 1.648 -14.737 1.00 96.94 104 LEU A CA 1
ATOM 814 C C . LEU A 1 104 ? 13.326 0.604 -15.573 1.00 96.94 104 LEU A C 1
ATOM 816 O O . LEU A 1 104 ? 13.372 0.714 -16.801 1.00 96.94 104 LEU A O 1
ATOM 820 N N . TYR A 1 105 ? 13.870 -0.435 -14.934 1.00 96.56 105 TYR A N 1
ATOM 821 C CA . TYR A 1 105 ? 14.467 -1.557 -15.656 1.00 96.56 105 TYR A CA 1
ATOM 822 C C . TYR A 1 105 ? 13.419 -2.305 -16.489 1.00 96.56 105 TYR A C 1
ATOM 824 O O . TYR A 1 105 ? 13.616 -2.488 -17.691 1.00 96.56 105 TYR A O 1
ATOM 832 N N . LEU A 1 106 ? 12.286 -2.681 -15.893 1.00 95.94 106 LEU A N 1
ATOM 833 C CA . LEU A 1 106 ? 11.220 -3.403 -16.592 1.00 95.94 106 LEU A CA 1
ATOM 834 C C . LEU A 1 106 ? 10.630 -2.589 -17.754 1.00 95.94 106 LEU A C 1
ATOM 836 O O . LEU A 1 106 ? 10.401 -3.132 -18.834 1.00 95.94 106 LEU A O 1
ATOM 840 N N . GLN A 1 107 ? 10.455 -1.278 -17.575 1.00 94.75 107 GLN A N 1
ATOM 841 C CA . GLN A 1 107 ? 10.018 -0.363 -18.630 1.00 94.75 107 GLN A CA 1
ATOM 842 C C . GLN A 1 107 ? 11.016 -0.320 -19.798 1.00 94.75 107 GLN A C 1
ATOM 844 O O . GLN A 1 107 ? 10.60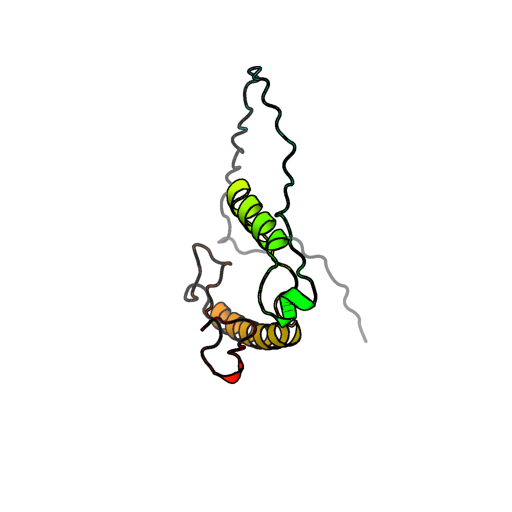1 -0.246 -20.957 1.00 94.75 107 GLN A O 1
ATOM 849 N N . SER A 1 108 ? 12.324 -0.402 -19.523 1.00 95.62 108 SER A N 1
ATOM 850 C CA . SER A 1 108 ? 13.368 -0.374 -20.560 1.00 95.62 108 SER A CA 1
ATOM 851 C C . SER A 1 108 ? 13.308 -1.563 -21.531 1.00 95.62 108 SER A C 1
ATOM 853 O O . SER A 1 108 ? 13.877 -1.498 -22.621 1.00 95.62 108 SER A O 1
ATOM 855 N N . LEU A 1 109 ? 12.569 -2.622 -21.179 1.00 95.12 109 LEU A N 1
ATOM 856 C CA . LEU A 1 109 ? 12.339 -3.787 -22.036 1.00 95.12 109 LEU A CA 1
ATOM 857 C C . LEU A 1 109 ? 11.351 -3.507 -23.186 1.00 95.12 109 LEU A C 1
ATOM 859 O O . LEU A 1 109 ? 11.193 -4.354 -24.072 1.00 95.12 109 LEU A O 1
ATOM 863 N N . GLY A 1 110 ? 10.704 -2.334 -23.202 1.00 92.12 110 GLY A N 1
ATOM 864 C CA . GLY A 1 110 ? 9.716 -1.958 -24.216 1.00 92.12 110 GLY A CA 1
ATOM 865 C C . GLY A 1 110 ? 8.555 -2.951 -24.253 1.00 92.12 110 GLY A C 1
ATOM 866 O O . GLY A 1 110 ? 8.132 -3.439 -23.213 1.00 92.12 110 GLY A O 1
ATOM 867 N N . ASP A 1 111 ? 8.087 -3.324 -25.445 1.00 90.81 111 ASP A N 1
ATOM 868 C CA . ASP A 1 111 ? 6.948 -4.245 -25.628 1.00 90.81 111 ASP A CA 1
ATOM 869 C C . ASP A 1 111 ? 7.177 -5.668 -25.079 1.00 90.81 111 ASP A C 1
ATOM 871 O O . ASP A 1 111 ? 6.250 -6.473 -25.032 1.00 90.81 111 ASP A O 1
ATOM 875 N N . LYS A 1 112 ? 8.410 -6.002 -24.676 1.00 92.06 112 LYS A N 1
ATOM 876 C CA . LYS A 1 112 ? 8.739 -7.271 -24.007 1.00 92.06 112 LYS A CA 1
ATOM 877 C C . LYS A 1 112 ? 8.585 -7.199 -22.486 1.00 92.06 112 LYS A C 1
ATOM 879 O O . LYS A 1 112 ? 8.790 -8.208 -21.815 1.00 92.06 112 LYS A O 1
ATOM 884 N N . GLY A 1 113 ? 8.295 -6.016 -21.946 1.00 91.81 113 GLY A N 1
ATOM 885 C CA . GLY A 1 113 ? 8.026 -5.814 -20.531 1.00 91.81 113 GLY A CA 1
ATOM 886 C C . GLY A 1 113 ? 6.713 -6.479 -20.095 1.00 91.81 113 GLY A C 1
ATOM 887 O O . GLY A 1 113 ? 5.829 -6.719 -20.921 1.00 91.81 113 GLY A O 1
ATOM 888 N N . PRO A 1 114 ? 6.565 -6.792 -18.801 1.00 95.44 114 PRO A N 1
ATOM 889 C CA . PRO A 1 114 ? 5.358 -7.420 -18.279 1.00 95.44 114 PRO A CA 1
ATOM 890 C C . PRO A 1 114 ? 4.252 -6.364 -18.120 1.00 95.44 114 PRO A C 1
ATOM 892 O O . PRO A 1 114 ? 4.298 -5.546 -17.209 1.00 95.44 114 PRO A O 1
ATOM 895 N N . PHE A 1 115 ? 3.263 -6.337 -19.014 1.00 94.94 115 PHE A N 1
ATOM 896 C CA . PHE A 1 115 ? 2.154 -5.375 -18.957 1.00 94.94 115 PHE A CA 1
ATOM 897 C C . PHE A 1 115 ? 0.805 -6.065 -18.755 1.00 94.94 115 PHE A C 1
ATOM 899 O O . PHE A 1 115 ? 0.453 -7.017 -19.450 1.00 94.94 115 PHE A O 1
ATOM 906 N N . ASN A 1 116 ? -0.001 -5.505 -17.856 1.00 93.12 116 ASN A N 1
ATOM 907 C CA . ASN A 1 116 ? -1.392 -5.882 -17.645 1.00 93.12 116 ASN A CA 1
ATOM 908 C C .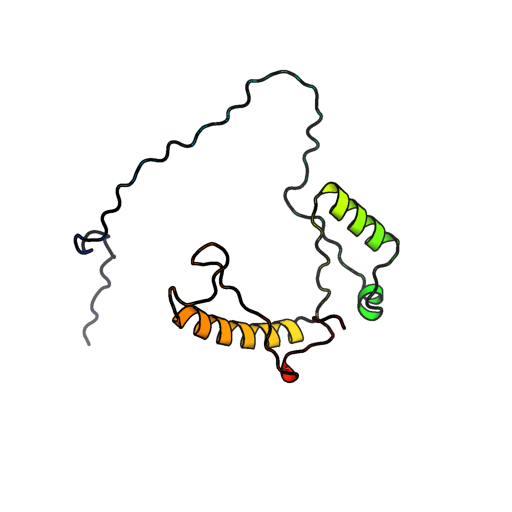 ASN A 1 116 ? -2.285 -5.229 -18.710 1.00 93.12 116 ASN A C 1
ATOM 910 O O . ASN A 1 116 ? -2.593 -4.040 -18.611 1.00 93.12 116 ASN A O 1
ATOM 914 N N . TYR A 1 117 ? -2.776 -6.016 -19.672 1.00 89.94 117 TYR A N 1
ATOM 915 C CA . TYR A 1 117 ? -3.720 -5.639 -20.745 1.00 89.94 117 TYR A CA 1
ATOM 916 C C . TYR A 1 117 ? -3.231 -4.582 -21.755 1.00 89.94 117 TYR A C 1
ATOM 918 O O . TYR A 1 117 ? -3.484 -4.729 -22.948 1.00 89.94 117 TYR A O 1
ATOM 926 N N . ASN A 1 118 ? -2.583 -3.505 -21.307 1.00 87.50 118 ASN A N 1
ATOM 927 C CA . ASN A 1 118 ? -2.170 -2.369 -22.126 1.00 87.50 118 ASN A CA 1
ATOM 928 C C . ASN A 1 118 ? -0.787 -1.829 -21.726 1.00 87.50 118 ASN A C 1
ATOM 930 O O . ASN A 1 118 ? -0.355 -1.939 -20.578 1.00 87.50 118 ASN A O 1
ATOM 934 N N . LEU A 1 119 ? -0.113 -1.207 -22.699 1.00 80.69 119 LEU A N 1
ATOM 935 C CA . LEU A 1 119 ? 1.145 -0.492 -22.494 1.00 80.69 119 LEU A CA 1
ATOM 936 C C . LEU A 1 119 ? 0.883 0.740 -21.615 1.00 80.69 119 LEU A C 1
ATOM 938 O O . LEU A 1 119 ? 0.170 1.656 -22.019 1.00 80.69 119 LEU A O 1
ATOM 942 N N . GLY A 1 120 ? 1.448 0.738 -20.409 1.00 86.44 120 GLY A N 1
ATOM 943 C CA . GLY A 1 120 ? 1.221 1.762 -19.383 1.00 86.44 120 GLY A CA 1
ATOM 944 C C . GLY A 1 120 ? 0.860 1.180 -18.017 1.00 86.44 120 GLY A C 1
ATOM 945 O O . GLY A 1 120 ? 1.144 1.809 -17.002 1.00 86.44 120 GLY A O 1
ATOM 946 N N . ASN A 1 121 ? 0.324 -0.044 -17.980 1.00 94.69 121 ASN A N 1
ATOM 947 C CA . ASN A 1 121 ? 0.035 -0.763 -16.741 1.00 94.69 121 ASN A CA 1
ATOM 948 C C . ASN A 1 121 ? 1.084 -1.856 -16.496 1.00 94.69 121 ASN A C 1
ATOM 950 O O . ASN A 1 121 ? 0.852 -3.037 -16.764 1.00 94.69 121 ASN A O 1
ATOM 954 N N . LEU A 1 122 ? 2.279 -1.437 -16.076 1.00 95.62 122 LEU A N 1
ATOM 955 C CA . LEU A 1 122 ? 3.403 -2.334 -15.823 1.00 95.62 122 LEU A CA 1
ATOM 956 C C . LEU A 1 122 ? 3.081 -3.266 -14.644 1.00 95.62 122 LEU A C 1
ATOM 958 O O . LEU A 1 122 ? 2.759 -2.810 -13.550 1.00 95.62 122 LEU A O 1
ATOM 962 N N . GLN A 1 123 ? 3.177 -4.572 -14.872 1.00 96.25 123 GLN A N 1
ATOM 963 C CA . GLN A 1 123 ? 3.143 -5.579 -13.820 1.00 96.25 123 GLN A CA 1
ATOM 964 C C . GLN A 1 123 ? 4.493 -5.623 -13.118 1.00 96.25 123 GLN A C 1
ATOM 966 O O . GLN A 1 123 ? 5.538 -5.709 -13.760 1.00 96.25 123 GLN A O 1
ATOM 971 N N . GLN A 1 124 ? 4.470 -5.607 -11.793 1.00 96.94 124 GLN A N 1
ATOM 972 C CA . GLN A 1 124 ? 5.671 -5.723 -10.991 1.00 96.94 124 GLN A CA 1
ATOM 973 C C . GLN A 1 124 ? 5.336 -6.389 -9.662 1.00 96.94 124 GLN A C 1
ATOM 975 O O . GLN A 1 124 ? 4.438 -5.940 -8.951 1.00 96.94 124 GLN A O 1
ATOM 980 N N . ASP A 1 125 ? 6.099 -7.422 -9.326 1.00 95.31 125 ASP A N 1
ATOM 981 C CA . ASP A 1 125 ? 6.075 -8.024 -7.999 1.00 95.31 125 ASP A CA 1
ATOM 982 C C . ASP A 1 125 ? 6.954 -7.213 -7.030 1.00 95.31 125 ASP A C 1
ATOM 984 O O . ASP A 1 125 ? 7.938 -6.589 -7.452 1.00 95.31 125 ASP A O 1
ATOM 988 N N . PRO A 1 126 ? 6.646 -7.215 -5.722 1.00 95.06 126 PRO A N 1
ATOM 989 C CA . PRO A 1 126 ? 7.542 -6.646 -4.725 1.00 95.06 126 PRO A CA 1
ATOM 990 C C . PRO A 1 126 ? 8.903 -7.376 -4.717 1.00 95.06 126 PRO A C 1
ATOM 992 O O . PRO A 1 126 ? 8.971 -8.561 -5.059 1.00 95.06 126 PRO A O 1
ATOM 995 N N . PRO A 1 127 ? 10.003 -6.712 -4.309 1.00 95.94 127 PRO A N 1
ATOM 996 C CA . PRO A 1 127 ? 11.339 -7.303 -4.343 1.00 95.94 127 PRO A CA 1
ATOM 997 C C . PRO A 1 127 ? 11.421 -8.593 -3.502 1.00 95.94 127 PRO A C 1
ATOM 999 O O . PRO A 1 127 ? 11.101 -8.559 -2.312 1.00 95.94 127 PRO A O 1
ATOM 1002 N N . PRO A 1 128 ? 11.909 -9.724 -4.051 1.00 92.75 128 PRO A N 1
ATOM 1003 C CA . PRO A 1 128 ? 11.911 -11.019 -3.363 1.00 92.75 128 PRO A CA 1
ATOM 1004 C C . PRO A 1 128 ? 13.126 -11.189 -2.432 1.00 92.75 128 PRO A C 1
ATOM 1006 O O . PRO A 1 128 ? 13.749 -12.250 -2.388 1.00 92.75 128 PRO A O 1
ATOM 1009 N N . VAL A 1 129 ? 13.517 -10.131 -1.716 1.00 94.44 129 VAL A N 1
ATOM 1010 C CA . VAL A 1 129 ? 14.672 -10.135 -0.806 1.00 94.44 129 VAL A CA 1
ATOM 1011 C C . VAL A 1 129 ? 14.281 -9.611 0.569 1.00 94.44 129 VAL A C 1
ATOM 1013 O O . VAL A 1 129 ? 13.491 -8.677 0.693 1.00 94.44 129 VAL A O 1
ATOM 1016 N N . ALA A 1 130 ? 14.866 -10.210 1.609 1.00 93.56 130 ALA A N 1
ATOM 1017 C CA . ALA A 1 130 ? 14.493 -9.967 3.003 1.00 93.56 130 ALA A CA 1
ATOM 1018 C C . ALA A 1 130 ? 14.597 -8.492 3.429 1.00 93.56 130 ALA A C 1
ATOM 1020 O O . ALA A 1 130 ? 13.830 -8.056 4.279 1.00 93.56 130 ALA A O 1
ATOM 1021 N N . GLU A 1 131 ? 15.508 -7.727 2.819 1.00 96.12 131 GLU A N 1
ATOM 1022 C CA . GLU A 1 131 ? 15.704 -6.296 3.084 1.00 96.12 131 GLU A CA 1
ATOM 1023 C C . GLU A 1 131 ? 14.432 -5.456 2.875 1.00 96.12 131 GLU A C 1
ATOM 1025 O O . GLU A 1 131 ? 14.214 -4.502 3.617 1.00 96.12 131 GLU A O 1
ATOM 1030 N N . TYR A 1 132 ? 13.575 -5.835 1.919 1.00 95.94 132 TYR A N 1
ATOM 1031 C CA . TYR A 1 132 ? 12.345 -5.103 1.582 1.00 95.94 132 TYR A CA 1
ATOM 1032 C C . TYR A 1 132 ? 11.066 -5.819 2.041 1.00 95.94 132 TYR A C 1
ATOM 1034 O O . TYR A 1 132 ? 9.958 -5.390 1.716 1.00 95.94 132 TYR A O 1
ATOM 1042 N N . PHE A 1 133 ? 11.191 -6.915 2.795 1.00 94.00 133 PHE A N 1
ATOM 1043 C CA . PHE A 1 133 ? 10.051 -7.705 3.259 1.00 94.00 133 PHE A CA 1
ATOM 1044 C C . PHE A 1 133 ? 9.566 -7.225 4.637 1.00 94.00 133 PHE A C 1
ATOM 1046 O O . PHE A 1 133 ? 9.782 -7.867 5.670 1.00 94.00 133 PHE A O 1
ATOM 1053 N N . TYR A 1 134 ? 8.924 -6.055 4.660 1.00 94.44 134 TYR A N 1
ATOM 1054 C CA . TYR A 1 134 ? 8.426 -5.425 5.885 1.00 94.44 134 TYR A CA 1
ATOM 1055 C C . TYR A 1 134 ? 7.158 -6.113 6.409 1.00 94.44 134 TYR A C 1
ATOM 1057 O O . TYR A 1 134 ? 6.145 -6.190 5.714 1.00 94.44 134 TYR A O 1
ATOM 1065 N N . LYS A 1 135 ? 7.172 -6.545 7.678 1.00 92.69 135 LYS A N 1
ATOM 1066 C CA . LYS A 1 135 ? 5.996 -7.135 8.357 1.00 92.69 135 LYS A CA 1
ATOM 1067 C C . LYS A 1 135 ? 4.817 -6.167 8.507 1.00 92.69 135 LYS A C 1
ATOM 1069 O O . LYS A 1 135 ? 3.705 -6.601 8.776 1.00 92.69 135 LYS A O 1
ATOM 1074 N N . SER A 1 136 ? 5.069 -4.868 8.381 1.00 93.19 136 SER A N 1
ATOM 1075 C CA . SER A 1 136 ? 4.048 -3.818 8.353 1.00 93.19 136 SER A CA 1
ATOM 1076 C C . SER A 1 136 ? 3.260 -3.784 7.036 1.00 93.19 136 SER A C 1
ATOM 1078 O O . SER A 1 136 ? 2.178 -3.208 7.007 1.00 93.19 136 SER A O 1
ATOM 1080 N N . ILE A 1 137 ? 3.781 -4.398 5.966 1.00 93.88 137 ILE A N 1
ATOM 1081 C CA . ILE A 1 137 ? 3.184 -4.420 4.621 1.00 93.88 137 ILE A CA 1
ATOM 1082 C C . ILE A 1 137 ? 2.705 -5.829 4.261 1.00 93.88 137 ILE A C 1
ATOM 1084 O O . ILE A 1 137 ? 1.583 -6.004 3.790 1.00 93.88 137 ILE A O 1
ATOM 1088 N N . PHE A 1 138 ? 3.552 -6.838 4.473 1.00 91.75 138 PHE A N 1
ATOM 1089 C CA . PHE A 1 138 ? 3.280 -8.213 4.061 1.00 91.75 138 PHE A CA 1
ATOM 1090 C C . PHE A 1 138 ? 2.742 -9.048 5.220 1.00 91.75 138 PHE A C 1
ATOM 1092 O O . PHE A 1 138 ? 3.353 -9.128 6.288 1.00 91.75 138 PHE A O 1
ATOM 1099 N N . THR A 1 139 ? 1.612 -9.711 4.986 1.00 83.44 139 THR A N 1
ATOM 1100 C CA . THR A 1 139 ? 1.025 -10.672 5.923 1.00 83.44 139 THR A CA 1
ATOM 1101 C C . THR A 1 139 ? 1.678 -12.044 5.758 1.00 83.44 139 THR A C 1
ATOM 1103 O O . THR A 1 139 ? 1.962 -12.460 4.635 1.00 83.44 139 THR A O 1
ATOM 1106 N N . SER A 1 140 ? 1.907 -12.739 6.871 1.00 65.06 140 SER A N 1
ATOM 1107 C CA . SER A 1 140 ? 2.433 -14.114 6.926 1.00 65.06 140 SER A CA 1
ATOM 1108 C C . SER A 1 140 ? 1.402 -15.176 6.571 1.00 65.06 140 SER A C 1
ATOM 1110 O O . SER A 1 140 ? 0.239 -14.982 6.993 1.00 65.06 140 SER A O 1
#

Secondary structure (DSSP, 8-state):
--PPPPPPP-TT---TT-------------PPP------------SS-EEE---HHHHHTT---HHHHHHHHHHHHHHS-EEETT-S-HHHHHHHHHHHHHHHHHHHHTGGGS-BSSSTT-B--PPP-SGGG--TTT---

Sequence (140 aa):
MLFRPRVPFTSSNLPSRLRFPLTSRTMASLTPNNHDHDHDHENLPTTPATIHPSQSELLNARLSSRNLELAVRHLHRDGLVVVADVVPHTDLDALNAKMVQDALYLQSLGDKGPFNYNLGNLQQDPPPVAEYFYKSIFTS

Radius of gyration: 24.93 Å; chains: 1; bounding box: 70×49×63 Å

pLDDT: mean 79.54, std 23.44, range [35.72, 98.5]

Foldseek 3Di:
DDDDDDDDDDPPDDDPPPDDDPPPPPPPPPDPDDDDDPDPPVVDDPDQAEDEADPVCLVVVHDDPVSVVVQVVSCVVPVDYHHPPSADVVLVVVQVVVQVVVVVVLVVVPPPHQADPDDPRGDDDGDPDPVNPDCSPDDD

Organism: NCBI:txid703756